Protein AF-A0A3D2ER99-F1 (afdb_monomer_lite)

Sequence (63 aa):
EEWIADKSRHAIDGLSRQRLDQPYVRSNGRLRPASWDDAFAAIAAKFKETAADRVAAIAGDQC

Secondary structure (DSSP, 8-state):
-----HHHHHGGGGGGSS---S-EEEETTEEEE--HHHHHHHHHHHHHHS-GGG------S--

Radius of gyration: 18.0 Å; chains: 1; bounding box: 37×37×42 Å

Foldseek 3Di:
DPDDDPCVVPVVVVVVPPDPPADWDDDPNDTDGDHPVVRVVVVVVVVVVDDPVRDDDDDDPDD

pLDDT: mean 93.38, std 8.72, range [44.72, 98.0]

Structure (mmCIF, N/CA/C/O backbone):
data_AF-A0A3D2ER99-F1
#
_entry.id   AF-A0A3D2ER99-F1
#
loop_
_atom_site.group_PDB
_atom_site.id
_atom_site.type_symbol
_atom_site.label_atom_id
_atom_site.label_alt_id
_atom_site.label_comp_id
_atom_site.label_asym_id
_atom_site.label_entity_id
_atom_site.label_seq_id
_atom_site.pdbx_PDB_ins_code
_atom_site.Cartn_x
_atom_site.Cartn_y
_atom_site.Cartn_z
_atom_site.occupancy
_atom_site.B_iso_or_equiv
_atom_site.auth_seq_id
_atom_site.auth_comp_id
_atom_site.auth_asym_id
_atom_site.auth_atom_id
_atom_site.pdbx_PDB_model_num
ATOM 1 N N . GLU A 1 1 ? 14.361 -22.136 -25.959 1.00 55.19 1 GLU A N 1
ATOM 2 C CA . GLU A 1 1 ? 14.394 -20.715 -26.363 1.00 55.19 1 GLU A CA 1
ATOM 3 C C . GLU A 1 1 ? 14.929 -19.897 -25.198 1.00 55.19 1 GLU A C 1
ATOM 5 O O . GLU A 1 1 ? 14.627 -20.241 -24.063 1.00 55.19 1 GLU A O 1
ATOM 10 N N . GLU A 1 2 ? 15.740 -18.873 -25.471 1.00 74.12 2 GLU A N 1
ATOM 11 C CA . GLU A 1 2 ? 16.463 -18.062 -24.470 1.00 74.12 2 GLU A CA 1
ATOM 12 C C . GLU A 1 2 ? 16.106 -16.571 -24.617 1.00 74.12 2 GLU A C 1
ATOM 14 O O . GLU A 1 2 ? 16.968 -15.697 -24.662 1.00 74.12 2 GLU A O 1
ATOM 19 N N . TRP A 1 3 ? 14.810 -16.272 -24.747 1.00 92.12 3 TRP A N 1
ATOM 20 C CA . TRP A 1 3 ? 14.308 -14.912 -24.956 1.00 92.12 3 TRP A CA 1
ATOM 21 C C . TRP A 1 3 ? 13.410 -14.471 -23.804 1.00 92.12 3 TRP A C 1
ATOM 23 O O . TRP A 1 3 ? 12.620 -15.255 -23.281 1.00 92.12 3 TRP A O 1
ATOM 33 N N . ILE A 1 4 ? 13.500 -13.191 -23.443 1.00 93.38 4 ILE A N 1
ATOM 34 C CA . IL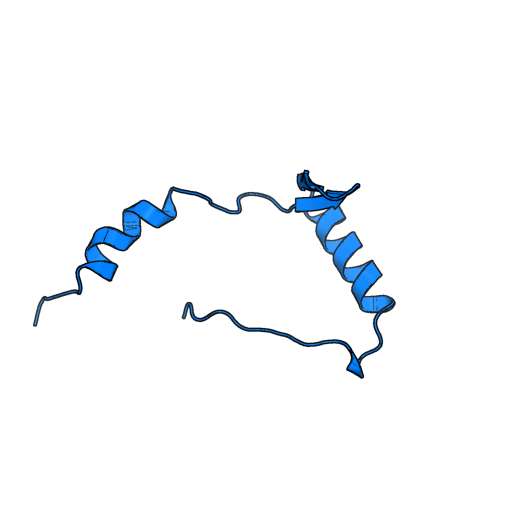E A 1 4 ? 12.612 -12.543 -22.474 1.00 93.38 4 ILE A CA 1
ATOM 35 C C . ILE A 1 4 ? 12.102 -11.217 -23.035 1.00 93.38 4 ILE A C 1
ATOM 37 O O . ILE A 1 4 ? 12.800 -10.541 -23.792 1.00 93.38 4 ILE A O 1
ATOM 41 N N . ALA A 1 5 ? 10.881 -10.841 -22.655 1.00 94.50 5 ALA A N 1
ATOM 42 C CA . ALA A 1 5 ? 10.269 -9.592 -23.093 1.00 94.50 5 ALA A CA 1
ATOM 43 C C . ALA A 1 5 ? 11.035 -8.370 -22.564 1.00 94.50 5 ALA A C 1
ATOM 45 O O . ALA A 1 5 ? 11.513 -8.370 -21.426 1.00 94.50 5 ALA A O 1
ATOM 46 N N . ASP A 1 6 ? 11.060 -7.285 -23.340 1.00 95.69 6 ASP A N 1
ATOM 47 C CA . ASP A 1 6 ? 11.731 -6.037 -22.946 1.00 95.69 6 ASP A CA 1
ATOM 48 C C . ASP A 1 6 ? 11.177 -5.449 -21.642 1.00 95.69 6 ASP A C 1
ATOM 50 O O . ASP A 1 6 ? 11.933 -4.893 -20.846 1.00 95.69 6 ASP A O 1
ATOM 54 N N . LYS A 1 7 ? 9.881 -5.657 -21.358 1.00 91.94 7 LYS A N 1
ATOM 55 C CA . LYS A 1 7 ? 9.287 -5.305 -20.059 1.00 91.94 7 LYS A CA 1
ATOM 56 C C . LYS A 1 7 ? 10.059 -5.954 -18.908 1.00 91.94 7 LYS A C 1
ATOM 58 O O . LYS A 1 7 ? 10.413 -5.263 -17.964 1.00 91.94 7 LYS A O 1
ATOM 63 N N . SER A 1 8 ? 10.348 -7.250 -18.996 1.00 92.81 8 SER A N 1
ATOM 64 C CA . SER A 1 8 ? 11.093 -7.979 -17.964 1.00 92.81 8 SER A CA 1
ATOM 65 C C . SER A 1 8 ? 12.570 -7.591 -17.948 1.00 92.81 8 SER A C 1
ATOM 67 O O . SER A 1 8 ? 13.142 -7.437 -16.873 1.00 92.81 8 SER A O 1
ATOM 69 N N . ARG A 1 9 ? 13.178 -7.366 -19.122 1.00 93.50 9 ARG A N 1
ATOM 70 C CA . ARG A 1 9 ? 14.588 -6.950 -19.240 1.00 93.50 9 ARG A CA 1
ATOM 71 C C . ARG A 1 9 ? 14.877 -5.626 -18.539 1.00 93.50 9 ARG A C 1
ATOM 73 O O . ARG A 1 9 ? 15.933 -5.486 -17.933 1.00 93.50 9 ARG A O 1
ATOM 80 N N . HIS A 1 10 ? 13.948 -4.676 -18.624 1.00 93.88 10 HIS A N 1
ATOM 81 C CA . HIS A 1 10 ? 14.121 -3.321 -18.094 1.00 93.88 10 HIS A CA 1
ATOM 82 C C . HIS A 1 10 ? 13.339 -3.058 -16.793 1.00 93.88 10 HIS A C 1
ATOM 84 O O . HIS A 1 10 ? 13.467 -1.984 -16.211 1.00 93.88 10 HIS A O 1
ATOM 90 N N . ALA A 1 11 ? 12.565 -4.026 -16.284 1.00 93.00 11 ALA A N 1
ATOM 91 C CA . ALA A 1 11 ? 11.798 -3.872 -15.040 1.00 93.00 11 ALA A CA 1
ATOM 92 C C . ALA A 1 11 ? 12.676 -3.601 -13.803 1.00 93.00 11 ALA A C 1
ATOM 94 O O . ALA A 1 11 ? 12.217 -2.960 -12.856 1.00 93.00 11 ALA A O 1
ATOM 95 N N . ILE A 1 12 ? 13.930 -4.067 -13.810 1.00 92.94 12 ILE A N 1
ATOM 96 C CA . ILE A 1 12 ? 14.864 -3.951 -12.680 1.00 92.94 12 ILE A CA 1
ATOM 97 C C . ILE A 1 12 ? 15.086 -2.499 -12.231 1.00 92.94 12 ILE A C 1
ATOM 99 O O . ILE A 1 12 ? 15.184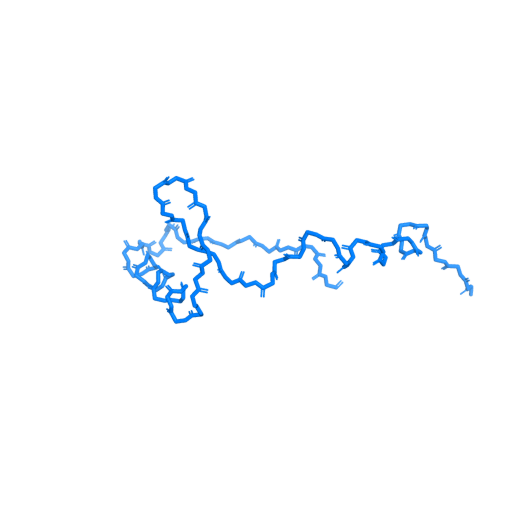 -2.237 -11.031 1.00 92.94 12 ILE A O 1
ATOM 103 N N . ASP A 1 13 ? 15.062 -1.544 -13.163 1.00 93.06 13 ASP A N 1
ATOM 104 C CA . ASP A 1 13 ? 15.242 -0.119 -12.867 1.00 93.06 13 ASP A CA 1
ATOM 105 C C . ASP A 1 13 ? 14.147 0.405 -11.926 1.00 93.06 13 ASP A C 1
ATOM 107 O O . ASP A 1 13 ? 14.403 1.234 -11.044 1.00 93.06 13 ASP A O 1
ATOM 111 N N . GLY A 1 14 ? 12.928 -0.124 -12.070 1.00 93.06 14 GLY A N 1
ATOM 112 C CA . GLY A 1 14 ? 11.773 0.229 -11.251 1.00 93.06 14 GLY A CA 1
ATOM 113 C C . GLY A 1 14 ? 11.917 -0.183 -9.786 1.00 93.06 14 GLY A C 1
ATOM 114 O O . GLY A 1 14 ? 11.444 0.535 -8.911 1.00 93.06 14 GLY A O 1
ATOM 115 N N . LEU A 1 15 ? 12.635 -1.272 -9.488 1.00 92.06 15 LEU A N 1
ATOM 116 C CA . LEU A 1 15 ? 12.763 -1.797 -8.119 1.00 92.06 15 LEU A CA 1
ATOM 117 C C . LEU A 1 15 ? 13.566 -0.882 -7.181 1.00 92.06 15 LEU A C 1
ATOM 119 O O . LEU A 1 15 ? 13.516 -1.049 -5.961 1.00 92.06 15 LEU A O 1
ATOM 123 N N . SER A 1 16 ? 14.300 0.086 -7.732 1.00 91.94 16 SER A N 1
ATOM 124 C CA . SER A 1 16 ? 15.077 1.074 -6.972 1.00 91.94 16 SER A CA 1
ATOM 125 C C . SER A 1 16 ? 14.332 2.391 -6.715 1.00 91.94 16 SER A C 1
ATOM 127 O O . SER A 1 16 ? 14.793 3.207 -5.918 1.00 91.94 16 SER A O 1
ATOM 129 N N . ARG A 1 17 ? 13.184 2.623 -7.365 1.00 94.69 17 ARG A N 1
ATOM 130 C CA . ARG A 1 17 ? 12.472 3.911 -7.353 1.00 94.69 17 ARG A CA 1
ATOM 131 C C . ARG A 1 17 ? 11.106 3.779 -6.684 1.00 94.69 17 ARG A C 1
ATOM 133 O O . ARG A 1 17 ? 10.448 2.759 -6.815 1.00 94.69 17 ARG A O 1
ATOM 140 N N . GLN A 1 18 ? 10.669 4.839 -5.995 1.00 94.50 18 GLN A N 1
ATOM 141 C CA . GLN A 1 18 ? 9.325 4.947 -5.390 1.00 94.50 18 GLN A CA 1
ATOM 142 C C . GLN A 1 18 ? 8.943 3.760 -4.488 1.00 94.50 18 GLN A C 1
ATOM 144 O O . GLN A 1 18 ? 7.796 3.317 -4.458 1.00 94.50 18 GLN A O 1
ATOM 149 N N . ARG A 1 19 ? 9.919 3.233 -3.745 1.00 94.94 19 ARG A N 1
ATOM 150 C CA . ARG A 1 19 ? 9.679 2.140 -2.808 1.00 94.94 19 ARG A CA 1
ATOM 151 C C . ARG A 1 19 ? 8.878 2.635 -1.609 1.00 94.94 19 ARG A C 1
ATOM 153 O O . ARG A 1 19 ? 9.152 3.707 -1.080 1.00 94.94 19 ARG A O 1
ATOM 160 N N . LEU A 1 20 ? 7.944 1.810 -1.152 1.00 94.50 20 LEU A N 1
ATOM 161 C CA . LEU A 1 20 ? 7.397 1.917 0.196 1.00 94.50 20 LEU A CA 1
ATOM 162 C C . LEU A 1 20 ? 8.385 1.223 1.138 1.00 94.50 20 LEU A C 1
ATOM 164 O O . LEU A 1 20 ? 8.481 -0.002 1.150 1.00 94.50 20 LEU A O 1
ATOM 168 N N . ASP A 1 21 ? 9.182 2.012 1.845 1.00 94.12 21 ASP A N 1
ATOM 169 C CA . ASP A 1 21 ? 10.284 1.564 2.704 1.00 94.12 21 ASP A CA 1
ATOM 170 C C . ASP A 1 21 ? 9.926 1.547 4.197 1.00 94.12 21 ASP A C 1
ATOM 172 O O . ASP A 1 21 ? 10.496 0.773 4.963 1.00 94.12 21 ASP A O 1
ATOM 176 N N . GLN A 1 22 ? 8.946 2.350 4.600 1.00 95.12 22 GLN A N 1
ATOM 177 C CA . GLN A 1 22 ? 8.415 2.418 5.959 1.00 95.12 22 GLN A CA 1
ATOM 178 C C . GLN A 1 22 ? 6.886 2.562 5.936 1.00 95.12 22 GLN A C 1
ATOM 180 O O . GLN A 1 22 ? 6.313 2.939 4.907 1.00 95.12 22 GLN A O 1
ATOM 185 N N . PRO A 1 23 ? 6.187 2.267 7.043 1.00 97.62 23 PRO A N 1
ATOM 186 C CA . PRO A 1 23 ? 4.753 2.473 7.099 1.00 97.62 23 PRO A CA 1
ATOM 187 C C . PRO A 1 23 ? 4.413 3.962 7.230 1.00 97.62 23 PRO A C 1
ATOM 189 O O . PRO A 1 23 ? 5.145 4.761 7.817 1.00 97.62 23 PRO A O 1
ATOM 192 N N . TYR A 1 24 ? 3.252 4.326 6.691 1.00 97.38 24 TYR A N 1
ATOM 193 C CA . TYR A 1 24 ? 2.734 5.685 6.736 1.00 97.38 24 TYR A CA 1
ATOM 194 C C . TYR A 1 24 ? 1.287 5.687 7.214 1.00 97.38 24 TYR A C 1
ATOM 196 O O . TYR A 1 24 ? 0.456 4.930 6.713 1.00 97.38 24 TYR A O 1
ATOM 204 N N . VAL A 1 25 ? 0.962 6.597 8.129 1.00 97.00 25 VAL A N 1
ATOM 205 C CA . VAL A 1 25 ? -0.401 6.808 8.630 1.00 97.00 25 VAL A CA 1
ATOM 206 C C . VAL A 1 25 ? -0.881 8.192 8.202 1.00 97.00 25 VAL A C 1
ATOM 208 O O . VAL A 1 25 ? -0.132 9.173 8.215 1.00 97.00 25 VAL A O 1
ATOM 211 N N . ARG A 1 26 ? -2.144 8.292 7.772 1.00 96.44 26 ARG A N 1
ATOM 212 C CA . ARG A 1 26 ? -2.725 9.569 7.343 1.00 96.44 26 ARG A CA 1
ATOM 213 C C . ARG A 1 26 ? -3.100 10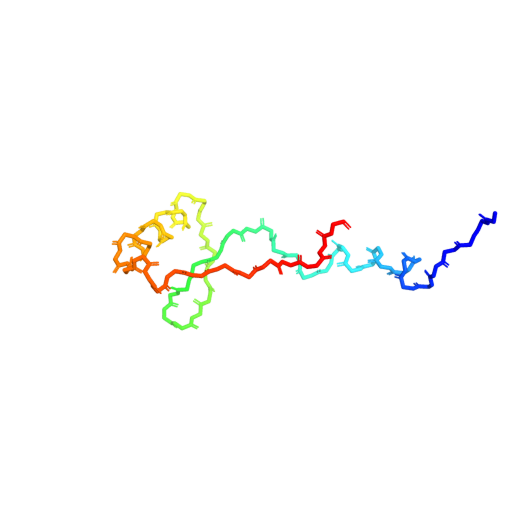.414 8.556 1.00 96.44 26 ARG A C 1
ATOM 215 O O . ARG A 1 26 ? -3.901 9.998 9.383 1.00 96.44 26 ARG A O 1
ATOM 222 N N . SER A 1 27 ? -2.589 11.638 8.605 1.00 93.56 27 SER A N 1
ATOM 223 C CA . SER A 1 27 ? -2.927 12.634 9.618 1.00 93.56 27 SER A CA 1
ATOM 224 C C . SER A 1 27 ? -3.062 14.006 8.959 1.00 93.56 27 SER A C 1
ATOM 226 O O . SER A 1 27 ? -2.198 14.424 8.187 1.00 93.56 27 SER A O 1
ATOM 228 N N . ASN A 1 28 ? -4.170 14.701 9.226 1.00 91.69 28 ASN A N 1
ATOM 229 C CA . ASN A 1 28 ? -4.482 16.020 8.655 1.00 91.69 28 ASN A CA 1
ATOM 230 C C . ASN A 1 28 ? -4.385 16.050 7.117 1.00 91.69 28 ASN A C 1
ATOM 232 O O . ASN A 1 28 ? -3.776 16.937 6.523 1.00 91.69 28 ASN A O 1
ATOM 236 N N . GLY A 1 29 ? -4.938 15.023 6.466 1.00 95.06 29 GLY A N 1
ATOM 237 C CA . GLY A 1 29 ? -5.000 14.924 5.006 1.00 95.06 29 GLY A CA 1
ATOM 238 C C . GLY A 1 29 ? -3.717 14.449 4.315 1.00 95.06 29 GLY A C 1
ATOM 239 O O . GLY A 1 29 ? -3.780 14.109 3.135 1.00 95.06 29 GLY A O 1
ATOM 240 N N . ARG A 1 30 ? -2.581 14.331 5.017 1.00 96.31 30 ARG A N 1
ATOM 241 C CA . ARG A 1 30 ? -1.296 13.879 4.445 1.00 96.31 30 ARG A CA 1
ATOM 242 C C . ARG A 1 30 ? -0.793 12.594 5.102 1.00 96.31 30 ARG A C 1
ATOM 244 O O . ARG A 1 30 ? -1.125 12.311 6.248 1.00 96.31 30 ARG A O 1
ATOM 251 N N . LEU A 1 31 ? -0.006 11.812 4.366 1.00 96.56 31 LEU A N 1
ATOM 252 C CA . LEU A 1 31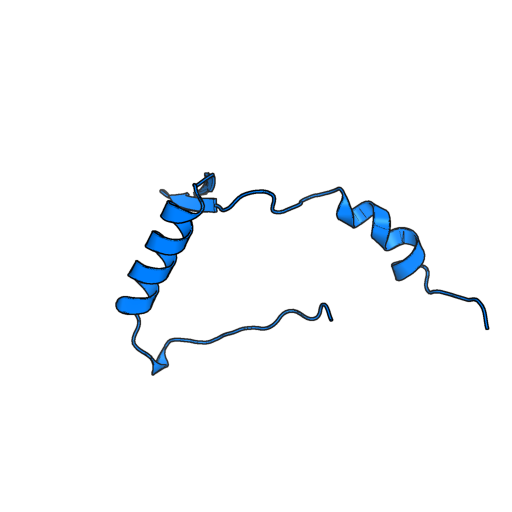 ? 0.694 10.644 4.901 1.00 96.56 31 LEU A CA 1
ATOM 253 C C . LEU A 1 31 ? 1.910 11.102 5.704 1.00 96.56 31 LEU A C 1
ATOM 255 O O . LEU A 1 31 ? 2.674 11.951 5.242 1.00 96.56 31 LEU A O 1
ATOM 259 N N . ARG A 1 32 ? 2.073 10.551 6.904 1.00 96.50 32 ARG A N 1
ATOM 260 C CA . ARG A 1 32 ? 3.235 10.784 7.761 1.00 96.50 32 ARG A CA 1
ATOM 261 C C . ARG A 1 32 ? 3.902 9.449 8.089 1.00 96.50 32 ARG A C 1
ATOM 263 O O . ARG A 1 32 ? 3.165 8.482 8.286 1.00 96.50 32 ARG A O 1
ATOM 270 N N . PRO A 1 33 ? 5.245 9.388 8.125 1.00 96.81 33 PRO A N 1
ATOM 271 C CA . PRO A 1 33 ? 5.958 8.202 8.589 1.00 96.81 33 PRO A CA 1
ATOM 272 C C . PRO A 1 33 ? 5.464 7.769 9.970 1.00 96.81 33 PRO A C 1
ATOM 274 O O . PRO A 1 33 ? 5.153 8.623 10.804 1.00 96.81 33 PRO A O 1
ATOM 277 N N . ALA A 1 34 ? 5.392 6.465 10.198 1.00 97.12 34 ALA A N 1
ATOM 278 C CA . ALA A 1 34 ? 4.953 5.873 11.454 1.00 97.12 34 ALA A CA 1
ATOM 279 C C . ALA A 1 34 ? 5.841 4.682 11.829 1.00 97.12 34 ALA A C 1
ATOM 281 O O . ALA A 1 34 ? 6.602 4.176 11.002 1.00 97.12 34 ALA A O 1
ATOM 282 N N . SER A 1 35 ? 5.735 4.225 13.076 1.00 97.44 35 SER A N 1
ATOM 283 C CA . SER A 1 35 ? 6.262 2.917 13.461 1.00 97.44 35 SER A CA 1
ATOM 284 C C . SER A 1 35 ? 5.317 1.800 12.995 1.00 97.44 35 SER A C 1
ATOM 286 O O . SER A 1 35 ? 4.153 2.041 12.660 1.00 97.44 35 SER A O 1
ATOM 288 N N . TRP A 1 36 ? 5.805 0.558 12.980 1.00 97.25 36 TRP A N 1
ATOM 289 C CA . TRP A 1 36 ? 4.949 -0.602 12.719 1.00 97.25 36 TRP A CA 1
ATOM 290 C C . TRP A 1 36 ? 3.842 -0.749 13.766 1.00 97.25 36 TRP A C 1
ATOM 292 O O . TRP A 1 36 ? 2.703 -1.031 13.396 1.00 97.25 36 TRP A O 1
ATOM 302 N N . ASP A 1 37 ? 4.150 -0.490 15.037 1.00 97.81 37 ASP A N 1
ATOM 303 C CA . ASP A 1 37 ? 3.176 -0.568 16.127 1.00 97.81 37 ASP A CA 1
ATOM 304 C C . ASP A 1 37 ? 2.042 0.444 15.927 1.00 97.81 37 ASP A C 1
ATOM 306 O O . ASP A 1 37 ? 0.868 0.076 15.985 1.00 97.81 37 ASP A O 1
ATOM 310 N N . ASP A 1 38 ? 2.375 1.693 15.584 1.00 96.56 38 ASP A N 1
ATOM 311 C CA . ASP A 1 38 ? 1.378 2.733 15.304 1.00 96.56 38 ASP A CA 1
ATOM 312 C C . ASP A 1 38 ? 0.515 2.382 14.085 1.00 96.56 38 ASP A C 1
ATOM 314 O O . ASP A 1 38 ? -0.702 2.591 14.083 1.00 96.56 38 ASP A O 1
ATOM 318 N N . ALA A 1 39 ? 1.134 1.832 13.035 1.00 97.56 39 ALA A N 1
ATOM 319 C CA . ALA A 1 39 ? 0.435 1.446 11.817 1.00 97.56 39 ALA A CA 1
ATOM 320 C C . ALA A 1 39 ? -0.567 0.312 12.074 1.00 97.56 39 ALA A C 1
ATOM 322 O O . ALA A 1 39 ? -1.734 0.416 11.685 1.00 97.56 39 ALA A O 1
ATOM 323 N N . PHE A 1 40 ? -0.151 -0.746 12.775 1.00 98.00 40 PHE A N 1
ATOM 324 C CA . PHE A 1 40 ? -1.042 -1.852 13.125 1.00 98.00 40 PHE A CA 1
ATOM 325 C C . PHE A 1 40 ? -2.111 -1.443 14.136 1.00 98.00 40 PHE A C 1
ATOM 327 O O . PHE A 1 40 ? -3.258 -1.877 14.003 1.00 98.00 40 PHE A O 1
ATOM 334 N N . ALA A 1 41 ? -1.789 -0.571 15.095 1.00 97.75 41 ALA A N 1
ATOM 335 C CA . ALA A 1 41 ? -2.774 -0.020 16.019 1.00 97.75 41 ALA A CA 1
ATOM 336 C C . ALA A 1 41 ? -3.875 0.748 15.269 1.00 97.75 41 ALA A C 1
ATOM 338 O O . ALA A 1 41 ? -5.061 0.522 15.520 1.00 97.75 41 ALA A O 1
ATOM 339 N N . ALA A 1 42 ? -3.504 1.590 14.297 1.00 96.62 42 ALA A N 1
ATOM 340 C CA . ALA A 1 42 ? -4.457 2.326 13.467 1.00 96.62 42 ALA A CA 1
ATOM 341 C C . ALA A 1 42 ? -5.343 1.394 12.618 1.00 96.62 42 ALA A C 1
ATOM 343 O O . ALA A 1 42 ? -6.558 1.598 12.538 1.00 96.62 42 ALA A O 1
ATOM 344 N N . ILE A 1 43 ? -4.758 0.347 12.022 1.00 96.75 43 ILE A N 1
ATOM 345 C CA . ILE A 1 43 ? -5.501 -0.668 11.259 1.00 96.75 43 ILE A CA 1
ATOM 346 C C . ILE A 1 43 ? -6.496 -1.397 12.168 1.00 96.75 43 ILE A C 1
ATOM 348 O O . ILE A 1 43 ? -7.680 -1.478 11.843 1.00 96.75 43 ILE A O 1
ATOM 352 N N . ALA A 1 44 ? -6.042 -1.894 13.321 1.00 97.31 44 ALA A N 1
ATOM 353 C CA . ALA A 1 44 ? -6.871 -2.657 14.248 1.00 97.31 44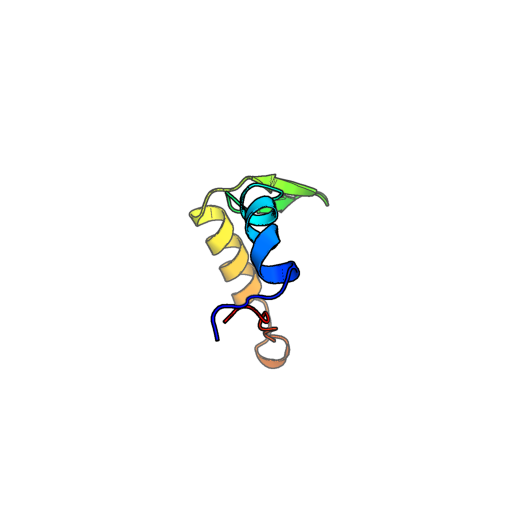 ALA A CA 1
ATOM 354 C C . ALA A 1 44 ? -8.021 -1.821 14.820 1.00 97.31 44 ALA A C 1
ATOM 356 O O . ALA A 1 44 ? -9.141 -2.322 14.929 1.00 97.31 44 ALA A O 1
ATOM 357 N N . ALA A 1 45 ? -7.766 -0.553 15.157 1.00 97.00 45 ALA A N 1
ATOM 358 C CA . ALA A 1 45 ? -8.802 0.374 15.601 1.00 97.00 45 ALA A CA 1
ATOM 359 C C . ALA A 1 45 ? -9.900 0.506 14.538 1.00 97.00 45 ALA A C 1
ATOM 361 O O . ALA A 1 45 ? -11.075 0.282 14.829 1.00 97.00 45 ALA A O 1
ATOM 362 N N . LYS A 1 46 ? -9.517 0.758 13.279 1.00 95.88 46 LYS A N 1
ATOM 363 C CA . LYS A 1 46 ? -10.498 0.925 12.206 1.00 95.88 46 LYS A CA 1
ATOM 364 C C . LYS A 1 46 ? -11.245 -0.362 11.873 1.00 95.88 46 LYS A C 1
ATOM 366 O O . LYS A 1 46 ? -12.444 -0.323 11.598 1.00 95.88 46 LYS A O 1
ATOM 371 N N . PHE A 1 47 ? -10.549 -1.492 11.908 1.00 96.56 47 PHE A N 1
ATOM 372 C CA . PHE A 1 47 ? -11.130 -2.798 11.627 1.00 96.56 47 PHE A CA 1
ATOM 373 C C . PHE A 1 47 ? -12.209 -3.168 12.651 1.00 96.56 47 PHE A C 1
ATOM 375 O O . PHE A 1 47 ? -13.294 -3.581 12.262 1.00 96.56 47 PHE A O 1
ATOM 382 N N . LYS A 1 48 ? -11.960 -2.933 13.948 1.00 96.19 48 LYS A N 1
ATOM 383 C CA . LYS A 1 48 ? -12.931 -3.198 15.027 1.00 96.19 48 LYS A CA 1
ATOM 384 C C . LYS A 1 48 ? -14.204 -2.351 14.925 1.00 96.19 48 LYS A C 1
ATOM 386 O O . LYS A 1 48 ? -15.273 -2.817 15.298 1.00 96.19 48 LYS A O 1
ATOM 391 N N . GLU A 1 49 ? -14.098 -1.118 14.432 1.00 96.75 49 GLU A N 1
ATOM 392 C CA . GLU A 1 49 ? -15.245 -0.217 14.229 1.00 96.75 49 GLU A CA 1
ATOM 393 C C . GLU A 1 49 ? -16.049 -0.528 12.955 1.00 96.75 49 GLU A C 1
ATOM 395 O O . GLU A 1 49 ? -17.158 -0.019 12.761 1.00 96.75 49 GLU A O 1
ATOM 400 N N . THR A 1 50 ? -15.479 -1.313 12.041 1.00 96.75 50 THR A N 1
ATOM 401 C CA . THR A 1 50 ? -16.080 -1.578 10.735 1.00 96.75 50 THR A CA 1
ATOM 402 C C . THR A 1 50 ? -16.930 -2.842 10.811 1.00 96.75 50 THR A C 1
ATOM 404 O O . THR A 1 50 ? -16.455 -3.909 11.184 1.00 96.75 50 THR A O 1
ATOM 407 N N . ALA A 1 51 ? -18.208 -2.723 10.446 1.00 96.81 51 ALA A N 1
ATOM 408 C CA . ALA A 1 51 ? -19.106 -3.867 10.335 1.00 96.81 51 ALA A CA 1
ATOM 409 C C . ALA A 1 51 ? -18.581 -4.859 9.283 1.00 96.81 51 ALA A C 1
ATOM 411 O O . ALA A 1 51 ? -18.043 -4.443 8.255 1.00 96.81 51 ALA A O 1
ATOM 412 N N . ALA A 1 52 ? -18.723 -6.158 9.550 1.00 94.62 52 ALA A N 1
ATOM 413 C CA . ALA A 1 52 ? -18.092 -7.211 8.753 1.00 94.62 52 ALA A CA 1
ATOM 414 C C . ALA A 1 52 ? -18.535 -7.210 7.278 1.00 94.62 52 ALA A C 1
ATOM 416 O O . ALA A 1 52 ? -17.732 -7.485 6.394 1.00 94.62 52 ALA A O 1
ATOM 417 N N . ASP A 1 53 ? -19.785 -6.833 7.008 1.00 96.75 53 ASP A N 1
ATOM 418 C CA . ASP A 1 53 ? -20.370 -6.687 5.670 1.00 96.75 53 ASP A CA 1
ATOM 419 C C . ASP A 1 53 ? -19.792 -5.510 4.862 1.00 96.75 53 ASP A C 1
ATOM 421 O O . ASP A 1 53 ? -19.993 -5.426 3.652 1.00 96.75 53 ASP A O 1
ATOM 425 N N . ARG A 1 54 ? -19.049 -4.609 5.514 1.00 96.75 54 ARG A N 1
ATOM 426 C CA . ARG A 1 54 ? -18.358 -3.472 4.886 1.00 96.75 54 ARG A CA 1
ATOM 427 C C . ARG A 1 54 ? -16.859 -3.699 4.698 1.00 96.75 54 ARG A C 1
ATOM 429 O O . ARG A 1 54 ? -16.164 -2.792 4.240 1.00 96.75 54 ARG A O 1
ATOM 436 N N . VAL A 1 55 ? -16.347 -4.875 5.058 1.00 96.62 55 VAL A N 1
ATOM 437 C CA . VAL A 1 55 ? -14.945 -5.247 4.848 1.00 96.62 55 VAL A CA 1
ATOM 438 C C . VAL A 1 55 ? -14.809 -5.957 3.504 1.00 96.62 55 VAL A C 1
ATOM 440 O O . VAL A 1 55 ? -15.495 -6.937 3.233 1.00 96.62 55 VAL A O 1
ATOM 443 N N . ALA A 1 56 ? -13.887 -5.482 2.671 1.00 96.62 56 ALA A N 1
ATOM 444 C CA . ALA A 1 56 ? -13.530 -6.106 1.403 1.00 96.62 56 ALA A CA 1
ATOM 445 C C . ALA A 1 56 ? -12.008 -6.105 1.222 1.00 96.62 56 ALA A C 1
ATOM 447 O O . ALA A 1 56 ? -11.298 -5.318 1.854 1.00 96.62 56 ALA A O 1
ATOM 448 N N . ALA A 1 57 ? -11.511 -6.972 0.343 1.00 95.75 57 ALA A N 1
ATOM 449 C CA . ALA A 1 57 ? -10.101 -7.056 -0.014 1.00 95.75 57 ALA A CA 1
ATOM 450 C C . ALA A 1 57 ? -9.933 -6.983 -1.536 1.00 95.75 57 ALA A C 1
ATOM 452 O O . ALA A 1 57 ? -10.741 -7.535 -2.281 1.00 95.75 57 ALA A O 1
ATOM 453 N N . ILE A 1 58 ? -8.871 -6.314 -1.985 1.00 96.38 58 ILE A N 1
ATOM 454 C CA . ILE A 1 58 ? -8.455 -6.257 -3.390 1.00 96.38 58 ILE A CA 1
ATOM 455 C C . ILE A 1 58 ? -7.035 -6.814 -3.453 1.00 96.38 58 ILE A C 1
ATOM 457 O O . ILE A 1 58 ? -6.140 -6.293 -2.788 1.00 96.38 58 ILE A O 1
ATOM 461 N N . ALA A 1 59 ? -6.842 -7.881 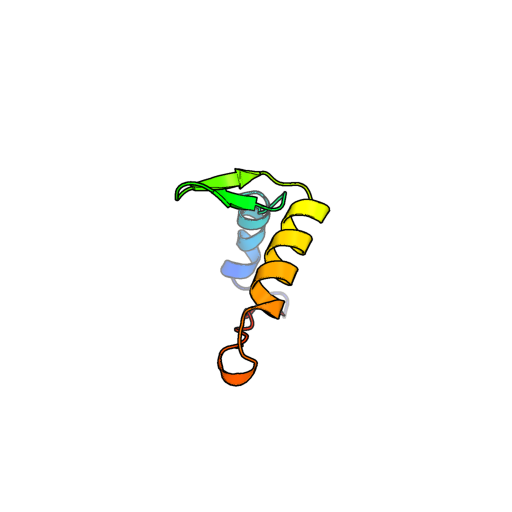-4.228 1.00 96.00 59 ALA A N 1
ATOM 462 C CA . ALA A 1 59 ? -5.535 -8.494 -4.434 1.00 96.00 59 ALA A CA 1
ATOM 463 C C . ALA A 1 59 ? -4.796 -7.825 -5.603 1.00 96.00 59 ALA A C 1
ATOM 465 O O . ALA A 1 59 ? -5.410 -7.462 -6.607 1.00 96.00 59 ALA A O 1
ATOM 466 N N . GLY A 1 60 ? -3.480 -7.654 -5.458 1.00 93.94 60 GLY A N 1
ATOM 467 C CA . GLY A 1 60 ? -2.605 -7.213 -6.543 1.00 93.94 60 GLY A CA 1
ATOM 468 C C . GLY A 1 60 ? -2.216 -8.365 -7.474 1.00 93.94 60 GLY A C 1
ATOM 469 O O . GLY A 1 60 ? -2.323 -9.528 -7.104 1.00 93.94 60 GLY A O 1
ATOM 470 N N . ASP A 1 61 ? -1.725 -8.017 -8.662 1.00 91.88 61 ASP A N 1
ATOM 471 C CA . ASP A 1 61 ? -1.430 -8.953 -9.764 1.00 91.88 61 ASP A CA 1
ATOM 472 C C . ASP A 1 61 ? -0.005 -9.551 -9.724 1.00 91.88 61 ASP A C 1
ATOM 474 O O . ASP A 1 61 ? 0.409 -10.257 -10.634 1.00 91.88 61 ASP A O 1
ATOM 478 N N . GLN A 1 62 ? 0.799 -9.242 -8.699 1.00 80.88 62 GLN A N 1
ATOM 479 C CA . GLN A 1 62 ? 2.178 -9.741 -8.617 1.00 80.88 62 GLN A CA 1
ATOM 480 C C . GLN A 1 62 ? 2.223 -11.107 -7.919 1.00 80.88 62 GLN A C 1
ATOM 482 O O . GLN A 1 62 ? 2.127 -11.173 -6.692 1.00 80.88 62 GLN A O 1
ATOM 487 N N . CYS A 1 63 ? 2.369 -12.172 -8.712 1.00 44.72 63 CYS A N 1
ATOM 488 C CA . CYS A 1 63 ? 2.658 -13.554 -8.310 1.00 44.72 63 CYS A CA 1
ATOM 489 C C . CYS A 1 63 ? 3.734 -14.147 -9.227 1.00 44.72 63 CYS A C 1
ATOM 491 O O . CYS A 1 63 ? 3.724 -13.812 -10.434 1.00 44.72 63 CYS A O 1
#